Protein AF-L7E3P1-F1 (afdb_monomer)

Secondary structure (DSSP, 8-state):
-HHHHHHHHTS-HHHHHHHHHH-BTTBGGGGS-GGGG----SS-HHHHHHHHHHTTS-GGGGT-S-SS--HHHHHHHHHHHH-----HHHHHHHHHHTTEETTEEEE--GGGS-HHHHHHHHHHHHHHHHHHHH-TTT-----

pLDDT: mean 83.21, std 11.82, range [44.75, 94.56]

Sequence (143 aa):
MLGYLADFIGCSLKTVAHWCVHGDPNNLESLEDGRKNGNHKKATEEYINLLLKIVDEDPKEFGYEFGRWTAARLAEHLEKETGIKLSGSQVRRILRRKKYVYIWAKYSLEDKQDKKLRKAFKEKLDEYLRLAKEKPESIQVWF

Structure (mmCIF, N/CA/C/O backbone):
data_AF-L7E3P1-F1
#
_entry.id   AF-L7E3P1-F1
#
loop_
_atom_site.group_PDB
_atom_site.id
_atom_site.type_symbol
_atom_site.label_atom_id
_atom_site.label_alt_id
_atom_site.label_comp_id
_atom_site.label_asym_id
_atom_site.label_entity_id
_atom_site.label_seq_id
_atom_site.pdbx_PDB_ins_code
_atom_site.Cartn_x
_atom_site.Cartn_y
_atom_site.Cartn_z
_atom_site.occupancy
_atom_site.B_iso_or_equiv
_atom_site.auth_seq_id
_atom_site.auth_comp_id
_atom_site.auth_asym_id
_atom_site.auth_atom_id
_atom_site.pdbx_PDB_model_num
ATOM 1 N N . MET A 1 1 ? 4.536 -31.701 34.866 1.00 69.00 1 MET A N 1
ATOM 2 C CA . MET A 1 1 ? 3.107 -31.651 34.480 1.00 69.00 1 MET A CA 1
ATOM 3 C C . MET A 1 1 ? 2.870 -30.721 33.286 1.00 69.00 1 MET A C 1
ATOM 5 O O . MET A 1 1 ? 2.376 -31.201 32.280 1.00 69.00 1 MET A O 1
ATOM 9 N N . LEU A 1 2 ? 3.296 -29.449 33.326 1.00 78.12 2 LEU A N 1
ATOM 10 C CA . LEU A 1 2 ? 3.100 -28.503 32.206 1.00 78.12 2 LEU A CA 1
ATOM 11 C C . LEU A 1 2 ? 3.850 -28.862 30.908 1.00 78.12 2 LEU A C 1
ATOM 13 O O . LEU A 1 2 ? 3.323 -28.621 29.831 1.00 78.12 2 LEU A O 1
ATOM 17 N N . GLY A 1 3 ? 5.041 -29.469 30.996 1.00 80.88 3 GLY A N 1
ATOM 18 C CA . GLY A 1 3 ? 5.797 -29.924 29.816 1.00 80.88 3 GLY A CA 1
ATOM 19 C C . GLY A 1 3 ? 5.050 -30.971 28.992 1.00 80.88 3 GLY A C 1
ATOM 20 O O . GLY A 1 3 ? 4.850 -30.784 27.804 1.00 80.88 3 GLY A O 1
ATOM 21 N N . TYR A 1 4 ? 4.518 -31.998 29.658 1.00 90.19 4 TYR A N 1
ATOM 22 C CA . TYR A 1 4 ? 3.697 -33.025 29.014 1.00 90.19 4 TYR A CA 1
ATOM 23 C C . TYR A 1 4 ? 2.453 -32.441 28.325 1.00 90.19 4 TYR A C 1
ATOM 25 O O . TYR A 1 4 ? 2.108 -32.853 27.225 1.00 90.19 4 TYR A O 1
ATOM 33 N N . LEU A 1 5 ? 1.793 -31.456 28.949 1.00 84.50 5 LEU A N 1
ATOM 34 C CA . LEU A 1 5 ? 0.641 -30.767 28.356 1.00 84.50 5 LEU A CA 1
ATOM 35 C C . LEU A 1 5 ? 1.029 -29.948 27.119 1.00 84.50 5 LEU A C 1
ATOM 37 O O . LEU A 1 5 ? 0.297 -29.953 26.135 1.00 84.50 5 LEU A O 1
ATOM 41 N N . ALA A 1 6 ? 2.173 -29.264 27.160 1.00 88.19 6 ALA A N 1
ATOM 42 C CA . ALA A 1 6 ? 2.690 -28.513 26.021 1.00 88.19 6 ALA A CA 1
ATOM 43 C C . ALA A 1 6 ? 2.993 -29.437 24.832 1.00 88.19 6 ALA A C 1
ATOM 45 O O . ALA A 1 6 ? 2.565 -29.150 23.714 1.00 88.19 6 ALA A O 1
ATOM 46 N N . ASP A 1 7 ? 3.633 -30.578 25.095 1.00 89.25 7 ASP A N 1
ATOM 47 C CA . ASP A 1 7 ? 3.934 -31.591 24.079 1.00 89.25 7 ASP A CA 1
ATOM 48 C C . ASP A 1 7 ? 2.654 -32.236 23.522 1.00 89.25 7 ASP A C 1
ATOM 50 O O . ASP A 1 7 ? 2.529 -32.417 22.313 1.00 89.25 7 ASP A O 1
ATOM 54 N N . PHE A 1 8 ? 1.669 -32.520 24.382 1.00 91.94 8 PHE A N 1
ATOM 55 C CA . PHE A 1 8 ? 0.381 -33.097 23.987 1.00 91.94 8 PHE A CA 1
ATOM 56 C C . PHE A 1 8 ? -0.454 -32.152 23.107 1.00 91.94 8 PHE A C 1
ATOM 58 O O . PHE A 1 8 ? -1.082 -32.594 22.148 1.00 91.94 8 PHE A O 1
ATOM 65 N N . ILE A 1 9 ? -0.459 -30.851 23.418 1.00 87.19 9 ILE A N 1
ATOM 66 C CA . ILE A 1 9 ? -1.226 -29.825 22.685 1.00 87.19 9 ILE A CA 1
ATOM 67 C C . ILE A 1 9 ? -0.429 -29.282 21.478 1.00 87.19 9 ILE A C 1
ATOM 69 O O . ILE A 1 9 ? -0.988 -28.621 20.603 1.00 87.19 9 ILE A O 1
ATOM 73 N N . GLY A 1 10 ? 0.875 -29.566 21.394 1.00 89.25 10 GLY A N 1
ATOM 74 C CA . GLY A 1 10 ? 1.746 -29.101 20.311 1.00 89.25 10 GLY A CA 1
ATOM 75 C C . GLY A 1 10 ? 2.058 -27.603 20.378 1.00 89.25 10 GLY A C 1
ATOM 76 O O . GLY A 1 10 ? 2.247 -26.957 19.345 1.00 89.25 10 GLY A O 1
ATOM 77 N N . CYS A 1 11 ? 2.086 -27.022 21.577 1.00 87.50 11 CYS A N 1
ATOM 78 C CA . CYS A 1 11 ? 2.365 -25.603 21.784 1.00 87.50 11 CYS A CA 1
ATOM 79 C C . CYS A 1 11 ? 3.580 -25.390 22.694 1.00 87.50 11 CYS A C 1
ATOM 81 O O . CYS A 1 11 ? 4.139 -26.318 23.270 1.00 87.50 11 CYS A O 1
ATOM 83 N N . SER A 1 12 ? 4.044 -24.144 22.802 1.00 89.38 12 SER A N 1
ATOM 84 C CA . SER A 1 12 ? 5.211 -23.853 23.636 1.00 89.38 12 SER A CA 1
ATOM 85 C C . SER A 1 12 ? 4.867 -23.943 25.126 1.00 89.38 12 SER A C 1
ATOM 87 O O . SER A 1 12 ? 3.786 -23.526 25.546 1.00 89.38 12 SER A O 1
ATOM 89 N N . LEU A 1 13 ? 5.830 -24.367 25.955 1.00 89.38 13 LEU A N 1
ATOM 90 C CA . LEU A 1 13 ? 5.679 -24.365 27.417 1.00 89.38 13 LEU A CA 1
ATOM 91 C C . LEU A 1 13 ? 5.268 -22.984 27.960 1.00 89.38 13 LEU A C 1
ATOM 93 O O . LEU A 1 13 ? 4.486 -22.892 28.902 1.00 89.38 13 LEU A O 1
ATOM 97 N N . LYS A 1 14 ? 5.754 -21.902 27.332 1.00 88.00 14 LYS A N 1
ATOM 98 C CA . LYS A 1 14 ? 5.363 -20.524 27.664 1.00 88.00 14 LYS A CA 1
ATOM 99 C C . LYS A 1 14 ? 3.872 -20.268 27.449 1.00 88.00 14 LYS A C 1
ATOM 101 O O . LYS A 1 14 ? 3.270 -19.569 28.255 1.00 88.00 14 LYS A O 1
ATOM 106 N N . THR A 1 15 ? 3.294 -20.813 26.384 1.00 86.75 15 THR A N 1
ATOM 107 C CA . THR A 1 15 ? 1.869 -20.662 26.064 1.00 86.75 15 THR A CA 1
ATOM 108 C C . THR A 1 15 ? 1.009 -21.341 27.126 1.00 86.75 15 THR A C 1
ATOM 110 O O . THR A 1 15 ? 0.117 -20.707 27.680 1.00 86.75 15 THR A O 1
ATOM 113 N N . VAL A 1 16 ? 1.340 -22.584 27.490 1.00 88.75 16 VAL A N 1
ATOM 114 C CA . VAL A 1 16 ? 0.623 -23.318 28.547 1.00 88.75 16 VAL A CA 1
ATOM 115 C C . VAL A 1 16 ? 0.771 -22.623 29.901 1.00 88.75 16 VAL A C 1
ATOM 117 O O . VAL A 1 16 ? -0.217 -22.436 30.603 1.00 88.75 16 VAL A O 1
ATOM 120 N N . ALA A 1 17 ? 1.981 -22.180 30.258 1.00 89.69 17 ALA A N 1
ATOM 121 C CA . ALA A 1 17 ? 2.209 -21.452 31.505 1.00 89.69 17 ALA A CA 1
ATOM 122 C C . ALA A 1 17 ? 1.392 -20.151 31.573 1.00 89.69 17 ALA A C 1
ATOM 124 O O . ALA A 1 17 ? 0.811 -19.850 32.610 1.00 89.69 17 ALA A O 1
ATOM 125 N N . HIS A 1 18 ? 1.299 -19.410 30.465 1.00 86.06 18 HIS A N 1
ATOM 126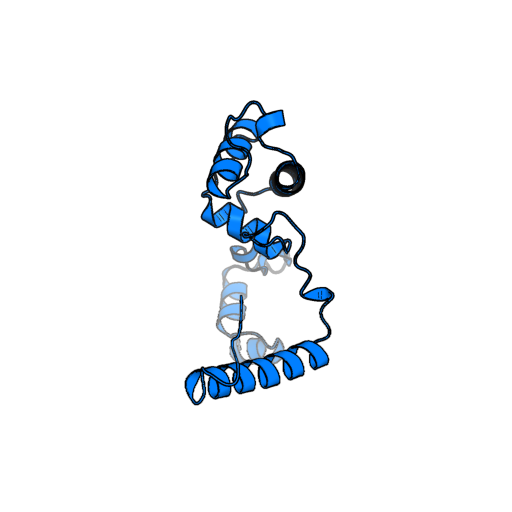 C CA . HIS A 1 18 ? 0.462 -18.215 30.381 1.00 86.06 18 HIS A CA 1
ATOM 127 C C . HIS A 1 18 ? -1.019 -18.544 30.613 1.00 86.06 18 HIS A C 1
ATOM 129 O O . HIS A 1 18 ? -1.676 -17.856 31.389 1.00 86.06 18 HIS A O 1
ATOM 135 N N . TRP A 1 19 ? -1.548 -19.591 29.976 1.00 90.06 19 TRP A N 1
ATOM 136 C CA . TRP A 1 19 ? -2.930 -20.036 30.185 1.00 90.06 19 TRP A CA 1
ATOM 137 C C . TRP A 1 19 ? -3.204 -20.465 31.623 1.00 90.06 19 TRP A C 1
ATOM 139 O O . TRP A 1 19 ? -4.243 -20.116 32.165 1.00 90.06 19 TRP A O 1
ATOM 149 N N . CYS A 1 20 ? -2.268 -21.154 32.277 1.00 87.25 20 CYS A N 1
ATOM 150 C CA . CYS A 1 20 ? -2.438 -21.540 33.679 1.00 87.25 20 CYS A CA 1
ATOM 151 C C . CYS A 1 20 ? -2.483 -20.344 34.640 1.00 87.25 20 CYS A C 1
ATOM 153 O O . CYS A 1 20 ? -3.075 -20.456 35.707 1.00 87.25 20 CYS A O 1
ATOM 155 N N . VAL A 1 21 ? -1.831 -19.230 34.295 1.00 87.56 21 VAL A N 1
ATOM 156 C CA . VAL A 1 21 ? -1.761 -18.038 35.156 1.00 87.56 21 VAL A CA 1
ATOM 157 C C . VAL A 1 21 ? -2.887 -17.046 34.856 1.00 87.56 21 VAL A C 1
ATOM 159 O O 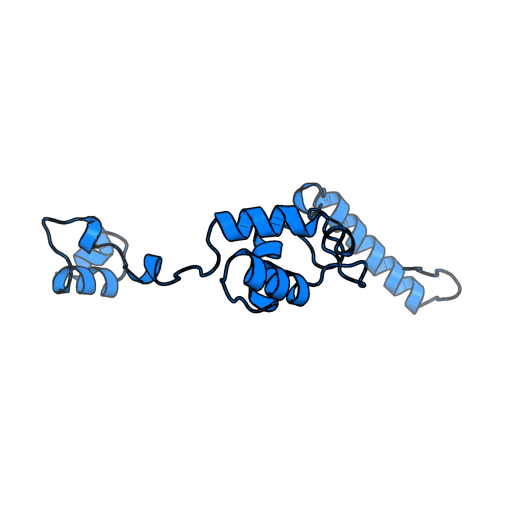. VAL A 1 21 ? -3.390 -16.403 35.773 1.00 87.56 21 VAL A O 1
ATOM 162 N N . HIS A 1 22 ? -3.266 -16.895 33.587 1.00 84.56 22 HIS A N 1
ATOM 163 C CA . HIS A 1 22 ? -4.167 -15.829 33.129 1.00 84.56 22 HIS A CA 1
ATOM 164 C C . HIS A 1 22 ? -5.465 -16.331 32.493 1.00 84.56 22 HIS A C 1
ATOM 166 O O . HIS A 1 22 ? -6.374 -15.533 32.279 1.00 84.56 22 HIS A O 1
ATOM 172 N N . GLY A 1 23 ? -5.542 -17.617 32.157 1.00 84.75 23 GLY A N 1
ATOM 173 C CA . GLY A 1 23 ? -6.722 -18.221 31.558 1.00 84.75 23 GLY A CA 1
ATOM 174 C C . GLY A 1 23 ? -7.812 -18.474 32.593 1.00 84.75 23 GLY A C 1
ATOM 175 O O . GLY A 1 23 ? -7.550 -18.929 33.704 1.00 84.75 23 GLY A O 1
ATOM 176 N N . ASP A 1 24 ? -9.044 -18.210 32.192 1.00 86.94 24 ASP A N 1
ATOM 177 C CA . ASP A 1 24 ? -10.259 -18.620 32.877 1.00 86.94 24 ASP A CA 1
ATOM 178 C C . ASP A 1 24 ? -10.753 -19.940 32.251 1.00 86.94 24 ASP A C 1
ATOM 180 O O . ASP A 1 24 ? -11.112 -19.964 31.070 1.00 86.94 24 ASP A O 1
ATOM 184 N N . PRO A 1 25 ? -10.796 -21.049 33.015 1.00 84.88 25 PRO A N 1
ATOM 185 C CA . PRO A 1 25 ? -11.263 -22.345 32.523 1.00 84.88 25 PRO A CA 1
ATOM 186 C C . PRO A 1 25 ? -12.697 -22.342 31.977 1.00 84.88 25 PRO A C 1
ATOM 188 O O . PRO A 1 25 ? -13.034 -23.203 31.167 1.00 84.88 25 PRO A O 1
ATOM 191 N N . ASN A 1 26 ? -13.535 -21.396 32.413 1.00 88.38 26 ASN A N 1
ATOM 192 C CA . ASN A 1 26 ? -14.921 -21.269 31.961 1.00 88.38 26 ASN A CA 1
ATOM 193 C C . ASN A 1 26 ? -15.077 -20.296 30.785 1.00 88.38 26 ASN A C 1
ATOM 195 O O . ASN A 1 26 ? -16.175 -20.167 30.244 1.00 88.38 26 ASN A O 1
ATOM 199 N N . ASN A 1 27 ? -13.997 -19.629 30.370 1.00 85.75 27 ASN A N 1
ATOM 200 C CA . ASN A 1 27 ? -14.001 -18.695 29.256 1.00 85.75 27 ASN A CA 1
ATOM 201 C C . ASN A 1 27 ? -12.866 -19.022 28.280 1.00 85.75 27 ASN A C 1
ATOM 203 O O . ASN A 1 27 ? -11.727 -18.593 28.452 1.00 85.75 27 ASN A O 1
ATOM 207 N N . LEU A 1 28 ? -13.198 -19.737 27.205 1.00 84.56 28 LEU A N 1
ATOM 208 C CA . LEU A 1 28 ? -12.230 -20.146 26.187 1.00 84.56 28 LEU A CA 1
ATOM 209 C C . LEU A 1 28 ? -11.513 -18.951 25.528 1.00 84.56 28 LEU A C 1
ATOM 211 O O . LEU A 1 28 ? -10.342 -19.061 25.172 1.00 84.56 28 LEU A O 1
ATOM 215 N N . GLU A 1 29 ? -12.184 -17.800 25.412 1.00 81.50 29 GLU A N 1
ATOM 216 C CA . GLU A 1 29 ? -11.618 -16.580 24.817 1.00 81.50 29 GLU A CA 1
ATOM 217 C C . GLU A 1 29 ? -10.472 -16.002 25.659 1.00 81.50 29 GLU A C 1
ATOM 219 O O . GLU A 1 29 ? -9.568 -15.363 25.124 1.00 81.50 29 GLU A O 1
ATOM 224 N N . SER A 1 30 ? -10.440 -16.284 26.966 1.00 82.19 30 SER A N 1
ATOM 225 C CA . SER A 1 30 ? -9.335 -15.882 27.851 1.00 82.19 30 SER A CA 1
ATOM 226 C C . SER A 1 30 ? -7.997 -16.546 27.493 1.00 82.19 30 SER A C 1
ATOM 228 O O . SER A 1 30 ? -6.931 -16.063 27.882 1.00 82.19 30 SER A O 1
ATOM 230 N N . LEU A 1 31 ? -8.043 -17.656 26.747 1.00 84.94 31 LEU A N 1
ATOM 231 C CA . LEU A 1 31 ? -6.866 -18.369 26.260 1.00 84.94 31 LEU A CA 1
ATOM 232 C C . LEU A 1 31 ? -6.331 -17.759 24.956 1.00 84.94 31 LEU A C 1
ATOM 234 O O . LEU A 1 31 ? -5.225 -18.098 24.522 1.00 84.94 31 LEU A O 1
ATOM 238 N N . GLU A 1 32 ? -7.070 -16.858 24.308 1.00 78.25 32 GLU A N 1
ATOM 239 C CA . GLU A 1 32 ? -6.571 -16.185 23.117 1.00 78.25 32 GLU A CA 1
ATOM 240 C C . GLU A 1 32 ? -5.479 -15.162 23.455 1.00 78.25 32 GLU A C 1
ATOM 242 O O . GLU A 1 32 ? -5.544 -14.411 24.427 1.00 78.25 32 GLU A O 1
ATOM 247 N N . ASP A 1 33 ? -4.446 -15.098 22.609 1.00 70.12 33 ASP A N 1
ATOM 248 C CA . ASP A 1 33 ? -3.423 -14.062 22.724 1.00 70.12 33 ASP A CA 1
ATOM 249 C C . ASP A 1 33 ? -4.014 -12.698 22.334 1.00 70.12 33 ASP A C 1
ATOM 251 O O . ASP A 1 33 ? -4.103 -12.356 21.150 1.00 70.12 33 ASP A O 1
ATOM 255 N N . GLY A 1 34 ? -4.363 -11.890 23.338 1.00 59.62 34 GLY A N 1
ATOM 256 C CA . GLY A 1 34 ? -4.878 -10.529 23.168 1.00 59.62 34 GLY A CA 1
ATOM 257 C C . GLY A 1 34 ? -3.942 -9.586 22.397 1.00 59.62 34 GLY A C 1
ATOM 258 O O . GLY A 1 34 ? -4.391 -8.554 21.894 1.00 59.62 34 GLY A O 1
ATOM 259 N N . ARG A 1 35 ? -2.659 -9.936 22.198 1.00 57.41 35 ARG A N 1
ATOM 260 C CA . ARG A 1 35 ? -1.758 -9.182 21.305 1.00 57.41 35 ARG A CA 1
ATOM 261 C C . ARG A 1 35 ? -2.141 -9.314 19.832 1.00 57.41 35 ARG A C 1
ATOM 263 O O . ARG A 1 35 ? -1.783 -8.426 19.055 1.00 57.41 35 ARG A O 1
ATOM 270 N N . LYS A 1 36 ? -2.907 -10.341 19.434 1.00 52.75 36 LYS A N 1
ATOM 271 C CA . LYS A 1 36 ? -3.527 -10.403 18.093 1.00 52.75 36 LYS A CA 1
ATOM 272 C C . LYS A 1 36 ? -4.449 -9.206 17.841 1.00 52.75 36 LYS A C 1
ATOM 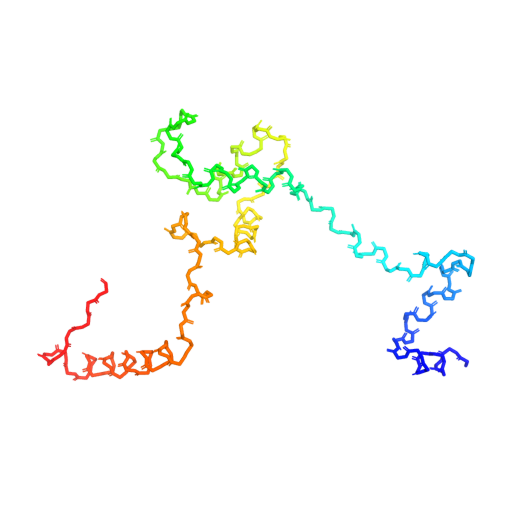274 O O . LYS A 1 36 ? -4.484 -8.700 16.720 1.00 52.75 36 LYS A O 1
ATOM 279 N N . ASN A 1 37 ? -5.092 -8.691 18.890 1.00 49.47 37 ASN A N 1
ATOM 280 C CA . ASN A 1 37 ? -5.954 -7.505 18.834 1.00 49.47 37 ASN A CA 1
ATOM 281 C C . ASN A 1 37 ? -5.154 -6.186 18.907 1.00 49.47 37 ASN A C 1
ATOM 283 O O . ASN A 1 37 ? -5.694 -5.103 18.683 1.00 49.47 37 ASN A O 1
ATOM 287 N N . GLY A 1 38 ? -3.846 -6.271 19.181 1.00 44.75 38 GLY A N 1
ATOM 288 C CA . GLY A 1 38 ? -2.958 -5.159 19.534 1.00 44.75 38 GLY A CA 1
ATOM 289 C C . GLY A 1 38 ? -2.412 -4.325 18.378 1.00 44.75 38 GLY A C 1
ATOM 290 O O . GLY A 1 38 ? -1.602 -3.431 18.603 1.00 44.75 38 GLY A O 1
ATOM 291 N N . ASN A 1 39 ? -2.849 -4.556 17.144 1.00 46.59 39 ASN A N 1
ATOM 292 C CA . ASN A 1 39 ? -2.706 -3.533 16.117 1.00 46.59 39 ASN A CA 1
ATOM 293 C C . ASN A 1 39 ? -4.097 -2.965 15.881 1.00 46.59 39 ASN A C 1
ATOM 295 O O . ASN A 1 39 ? -4.793 -3.406 14.968 1.00 46.59 39 ASN A O 1
ATOM 299 N N . HIS A 1 40 ? -4.506 -1.996 16.707 1.00 53.09 40 HIS A N 1
ATOM 300 C CA . HIS A 1 40 ? -5.572 -1.073 16.333 1.00 53.09 40 HIS A CA 1
ATOM 301 C C . HIS A 1 40 ? -5.145 -0.453 15.002 1.00 53.09 40 HIS A C 1
ATOM 303 O O . HIS A 1 40 ? -4.336 0.479 14.945 1.00 53.09 40 HIS A O 1
ATOM 309 N N . LYS A 1 41 ? -5.572 -1.068 13.895 1.00 60.62 41 LYS A N 1
ATOM 310 C CA . LYS A 1 41 ? -5.276 -0.577 12.561 1.00 60.62 41 LYS A CA 1
ATOM 311 C C . LYS A 1 41 ? -5.989 0.761 12.500 1.00 60.62 41 LYS A C 1
ATOM 313 O O . LYS A 1 41 ? -7.199 0.802 12.352 1.00 60.62 41 LYS A O 1
ATOM 318 N N . LYS A 1 42 ? -5.226 1.849 12.629 1.00 66.81 42 LYS A N 1
ATOM 319 C CA . LYS A 1 42 ? -5.752 3.208 12.453 1.00 66.81 42 LYS A CA 1
ATOM 320 C C . LYS A 1 42 ? -6.534 3.334 11.140 1.00 66.81 42 LYS A C 1
ATOM 322 O O . LYS A 1 42 ? -7.493 4.076 11.083 1.00 66.81 42 LYS A O 1
ATOM 327 N N . ALA A 1 43 ? -6.141 2.581 10.110 1.00 78.88 43 ALA A N 1
ATOM 328 C CA . ALA A 1 43 ? -6.936 2.405 8.903 1.00 78.88 43 ALA A CA 1
ATOM 329 C C . ALA A 1 43 ? -8.078 1.407 9.148 1.00 78.88 43 ALA A C 1
ATOM 331 O O . ALA A 1 43 ? -7.832 0.195 9.175 1.00 78.88 43 ALA A O 1
ATOM 332 N N . THR A 1 44 ? -9.295 1.927 9.305 1.00 85.62 44 THR A N 1
ATOM 333 C CA . THR A 1 44 ? -10.533 1.138 9.288 1.00 85.62 44 THR A CA 1
ATOM 334 C C . THR A 1 44 ? -10.823 0.613 7.876 1.00 85.62 44 THR A C 1
ATOM 336 O O . THR A 1 44 ? -10.157 1.010 6.913 1.00 85.62 44 THR A O 1
ATOM 339 N N . GLU A 1 45 ? -11.791 -0.293 7.716 1.00 85.62 45 GLU A N 1
ATOM 340 C CA . GLU A 1 45 ? -12.139 -0.787 6.374 1.00 85.62 45 GLU A CA 1
ATOM 341 C C . GLU A 1 45 ? -12.750 0.336 5.519 1.00 85.62 45 GLU A C 1
ATOM 343 O O . GLU A 1 45 ? -12.465 0.419 4.326 1.00 85.62 45 GLU A O 1
ATOM 348 N N . GLU A 1 46 ? -13.484 1.273 6.129 1.00 86.44 46 GLU A N 1
ATOM 349 C CA . GLU A 1 46 ? -14.013 2.470 5.463 1.00 86.44 46 GLU A CA 1
ATOM 350 C C . GLU A 1 46 ? -12.883 3.349 4.921 1.00 86.44 46 GLU A C 1
ATOM 352 O O . GLU A 1 46 ? -12.920 3.747 3.757 1.00 86.44 46 GLU A O 1
ATOM 357 N N . TYR A 1 47 ? -11.834 3.583 5.722 1.00 91.50 47 TYR A N 1
ATOM 358 C CA . TYR A 1 47 ? -10.641 4.311 5.277 1.00 91.50 47 TYR A CA 1
ATOM 359 C C . TYR A 1 47 ? -10.000 3.631 4.066 1.00 91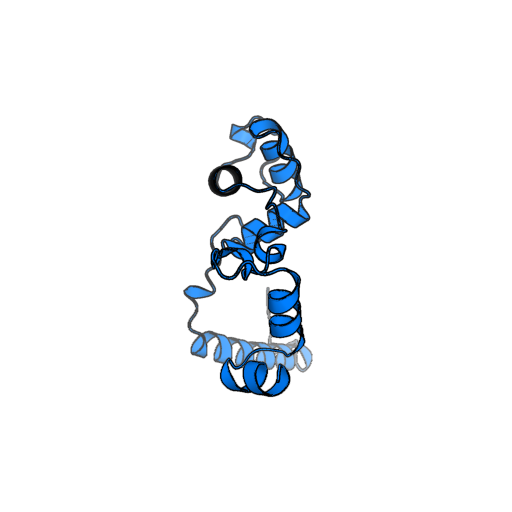.50 47 TYR A C 1
ATOM 361 O O . TYR A 1 47 ? -9.599 4.286 3.104 1.00 91.50 47 TYR A O 1
ATOM 369 N N . ILE A 1 48 ? -9.876 2.303 4.117 1.00 90.62 48 ILE A N 1
ATOM 370 C CA . ILE A 1 48 ? -9.267 1.518 3.045 1.00 90.62 48 ILE A CA 1
ATOM 371 C C . ILE A 1 48 ? -10.112 1.607 1.771 1.00 90.62 48 ILE A C 1
ATOM 373 O O . ILE A 1 48 ? -9.550 1.821 0.700 1.00 90.62 48 ILE A O 1
ATOM 377 N N . ASN A 1 49 ? -11.432 1.479 1.872 1.00 91.19 49 ASN A N 1
ATOM 378 C CA . ASN A 1 49 ? -12.331 1.578 0.724 1.00 91.19 49 ASN A CA 1
ATOM 379 C C . ASN A 1 49 ? -12.294 2.976 0.099 1.00 91.19 49 ASN A C 1
ATOM 381 O O . ASN A 1 49 ? -12.193 3.095 -1.121 1.00 91.19 49 ASN A O 1
ATOM 385 N N . LEU A 1 50 ? -12.289 4.025 0.925 1.00 92.06 50 LEU A N 1
ATOM 386 C CA . LEU A 1 50 ? -12.168 5.401 0.452 1.00 92.06 50 LEU A CA 1
ATOM 387 C C . LEU A 1 50 ? -10.818 5.647 -0.236 1.00 92.06 50 LEU A C 1
ATOM 389 O O . LEU A 1 50 ? -10.779 6.187 -1.337 1.00 92.06 50 LEU A O 1
ATOM 393 N N . LEU A 1 51 ? -9.717 5.178 0.361 1.00 92.62 51 LEU A N 1
ATOM 394 C CA . LEU A 1 51 ? -8.384 5.234 -0.245 1.00 92.62 51 LEU A CA 1
ATOM 395 C C . LEU A 1 51 ? -8.360 4.577 -1.632 1.00 92.62 51 LEU A C 1
ATOM 397 O O . LEU A 1 51 ? -7.771 5.133 -2.555 1.00 92.62 51 LEU A O 1
ATOM 401 N N . LEU A 1 52 ? -8.965 3.395 -1.770 1.00 90.31 52 LEU A N 1
ATOM 402 C CA . LEU A 1 52 ? -8.998 2.658 -3.035 1.00 90.31 52 LEU A CA 1
ATOM 403 C C . LEU A 1 52 ? -9.900 3.309 -4.086 1.00 90.31 52 LEU A C 1
ATOM 405 O O . LEU A 1 52 ? -9.645 3.134 -5.268 1.00 90.31 52 LEU A O 1
ATOM 409 N N . LYS A 1 53 ? -10.916 4.068 -3.675 1.00 90.31 53 LYS A N 1
ATOM 410 C CA . LYS A 1 53 ? -11.728 4.862 -4.598 1.00 90.31 53 LYS A CA 1
ATOM 411 C C . LYS A 1 53 ? -10.939 6.069 -5.120 1.00 90.31 53 LYS A C 1
ATOM 413 O O . LYS A 1 53 ? -10.795 6.243 -6.321 1.00 90.31 53 LYS A O 1
ATOM 418 N N . ILE A 1 54 ? -10.366 6.855 -4.209 1.00 91.00 54 ILE A N 1
ATOM 419 C CA . ILE A 1 54 ? -9.711 8.133 -4.536 1.00 91.00 54 ILE A CA 1
ATOM 420 C C . ILE A 1 54 ? -8.421 7.930 -5.332 1.00 91.00 54 ILE A C 1
ATOM 422 O O . ILE A 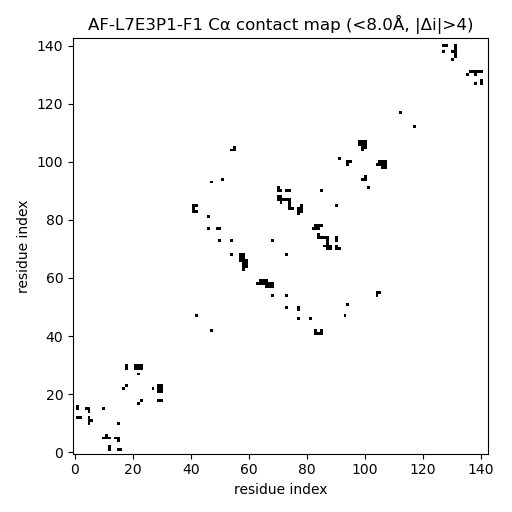1 54 ? -8.065 8.764 -6.159 1.00 91.00 54 ILE A O 1
ATOM 426 N N . VAL A 1 55 ? -7.697 6.830 -5.097 1.00 89.56 55 VAL A N 1
ATOM 427 C CA . VAL A 1 55 ? -6.426 6.575 -5.793 1.00 89.56 55 VAL A CA 1
ATOM 428 C C . VAL A 1 55 ? -6.587 6.471 -7.315 1.00 89.56 55 VAL A C 1
ATOM 430 O O . VAL A 1 55 ? -5.617 6.744 -8.023 1.00 89.56 55 VAL A O 1
ATOM 433 N N . ASP A 1 56 ? -7.782 6.116 -7.797 1.00 85.94 56 ASP A N 1
ATOM 434 C CA . ASP A 1 56 ? -8.104 5.966 -9.220 1.00 85.94 56 ASP A CA 1
ATOM 435 C C . ASP A 1 56 ? -8.718 7.246 -9.842 1.00 85.94 56 ASP A C 1
ATOM 437 O O . ASP A 1 56 ? -8.856 7.322 -11.063 1.00 85.94 56 ASP A O 1
ATOM 441 N N . GLU A 1 57 ? -9.030 8.267 -9.034 1.00 88.56 57 GLU A N 1
ATOM 442 C CA . GLU A 1 57 ? -9.610 9.552 -9.464 1.00 88.56 57 GLU A CA 1
ATOM 443 C C . GLU A 1 57 ? -8.524 10.634 -9.671 1.00 88.56 57 GLU A C 1
ATOM 445 O O . GLU A 1 57 ? -7.428 10.565 -9.093 1.00 88.56 57 GLU A O 1
ATOM 450 N N . ASP A 1 58 ? -8.791 11.650 -10.505 1.00 88.38 58 ASP A N 1
ATOM 451 C CA . ASP A 1 58 ? -7.821 12.728 -10.764 1.00 88.38 58 ASP A CA 1
ATOM 452 C C . ASP A 1 58 ? -7.849 13.737 -9.601 1.00 88.38 58 ASP A C 1
ATOM 454 O O . ASP A 1 58 ? -8.909 14.281 -9.291 1.00 88.38 58 ASP A O 1
ATOM 458 N N . PRO A 1 59 ? -6.710 14.064 -8.958 1.00 90.88 59 PRO A N 1
ATOM 459 C CA . PRO A 1 59 ? -6.706 15.047 -7.878 1.00 90.88 59 PRO A CA 1
ATOM 460 C C . PRO A 1 59 ? -7.272 16.424 -8.255 1.00 90.88 59 PRO A C 1
ATOM 462 O O . PRO A 1 59 ? -7.696 17.170 -7.370 1.00 90.88 59 PRO A O 1
ATOM 465 N N . LYS A 1 60 ? -7.307 16.774 -9.545 1.00 90.44 60 LYS A N 1
ATOM 466 C CA . LYS A 1 60 ? -7.954 18.001 -10.025 1.00 90.44 60 LYS A CA 1
ATOM 467 C C . LYS A 1 60 ? -9.457 18.028 -9.760 1.00 90.44 60 LYS A C 1
ATOM 469 O O . LYS A 1 60 ? -9.993 19.105 -9.516 1.00 90.44 60 LYS A O 1
ATOM 474 N N . GLU A 1 61 ? -10.123 16.874 -9.754 1.00 89.50 61 GLU A N 1
ATOM 475 C CA . GLU A 1 61 ? -11.552 16.757 -9.419 1.00 89.50 61 GLU A CA 1
ATOM 476 C C . GLU A 1 61 ? -11.822 17.140 -7.955 1.00 89.50 61 GLU A C 1
ATOM 478 O O . GLU A 1 61 ? -12.913 17.585 -7.611 1.00 89.50 61 GLU A O 1
ATOM 483 N N . PHE A 1 62 ? -10.787 17.074 -7.114 1.00 88.25 62 PHE A N 1
ATOM 484 C CA . PHE A 1 62 ? -10.802 17.481 -5.709 1.00 88.25 62 PHE A CA 1
ATOM 485 C C . PHE A 1 62 ? -10.261 18.902 -5.482 1.00 88.25 62 PHE A C 1
ATOM 487 O O . PHE A 1 62 ? -10.008 19.296 -4.343 1.00 88.25 62 PHE A O 1
ATOM 494 N N . GLY A 1 63 ? -10.051 19.678 -6.551 1.00 91.12 63 GLY A N 1
ATOM 495 C CA . GLY A 1 63 ? -9.569 21.059 -6.470 1.00 91.12 63 GLY A CA 1
ATOM 496 C C . GLY A 1 63 ? -8.065 21.199 -6.223 1.00 91.12 63 GLY A C 1
ATOM 497 O O . GLY A 1 63 ? -7.608 22.277 -5.846 1.00 91.12 63 GLY A O 1
ATOM 498 N N . TYR A 1 64 ? -7.275 20.140 -6.426 1.00 92.06 64 TYR A N 1
ATOM 499 C CA . TYR A 1 64 ? -5.821 20.220 -6.309 1.00 92.06 64 TYR A CA 1
ATOM 500 C C . TYR A 1 64 ? -5.150 20.605 -7.633 1.00 92.06 64 TYR A C 1
ATOM 502 O O . TYR A 1 64 ? -5.494 20.113 -8.703 1.00 92.06 64 TYR A O 1
ATOM 510 N N . GLU A 1 65 ? -4.108 21.435 -7.558 1.00 89.69 65 GLU A N 1
ATOM 511 C CA . GLU A 1 65 ? -3.350 21.883 -8.740 1.00 89.69 65 GLU A CA 1
ATOM 512 C C . GLU A 1 65 ? -2.430 20.795 -9.321 1.00 89.69 65 GLU A C 1
ATOM 514 O O . GLU A 1 65 ? -1.961 20.880 -10.458 1.00 89.69 65 GLU A O 1
ATOM 519 N N . PHE A 1 66 ? -2.146 19.747 -8.547 1.00 86.19 66 PHE A N 1
ATOM 520 C CA . PHE A 1 66 ? -1.311 18.642 -8.992 1.00 86.19 66 PHE A CA 1
ATOM 521 C C . PHE A 1 66 ? -2.126 17.588 -9.743 1.00 86.19 66 PHE A C 1
ATOM 523 O O . PHE A 1 66 ? -3.179 17.167 -9.296 1.00 86.19 66 PHE A O 1
ATOM 530 N N . GLY A 1 67 ? -1.581 17.057 -10.839 1.00 84.31 67 GLY A N 1
ATOM 531 C CA . GLY A 1 67 ? -2.263 16.017 -11.624 1.00 84.31 67 GLY A CA 1
ATOM 532 C C . GLY A 1 67 ? -2.023 14.577 -11.159 1.00 84.31 67 GLY A C 1
ATOM 533 O O . GLY A 1 67 ? -2.322 13.652 -11.904 1.00 84.31 67 GLY A O 1
ATOM 534 N N . ARG A 1 68 ? -1.366 14.348 -10.009 1.00 84.12 68 ARG A N 1
ATOM 535 C CA . ARG A 1 68 ? -1.048 12.984 -9.534 1.00 84.12 68 ARG A CA 1
ATOM 536 C C . ARG A 1 68 ? -1.087 12.834 -8.020 1.00 84.12 68 ARG A C 1
ATOM 538 O O . ARG A 1 68 ? -0.465 13.615 -7.287 1.00 84.12 68 ARG A O 1
ATOM 545 N N . TRP A 1 69 ? -1.703 11.744 -7.576 1.00 90.25 69 TRP A N 1
ATOM 546 C CA . TRP A 1 69 ? -1.641 11.286 -6.197 1.00 90.25 69 TRP A CA 1
ATOM 547 C C . TRP A 1 69 ? -0.258 10.743 -5.841 1.00 90.25 69 TRP A C 1
ATOM 549 O O . TRP A 1 69 ? 0.339 9.939 -6.554 1.00 90.25 69 TRP A O 1
ATOM 559 N N . THR A 1 70 ? 0.246 11.159 -4.684 1.00 90.06 70 THR A N 1
ATOM 560 C CA . THR A 1 70 ? 1.348 10.480 -3.997 1.00 90.06 70 THR A CA 1
ATOM 561 C C . THR A 1 70 ? 0.812 9.905 -2.693 1.00 90.06 70 THR A C 1
ATOM 563 O O . THR A 1 70 ? -0.187 10.383 -2.163 1.00 90.06 70 THR A O 1
ATOM 566 N N . ALA A 1 71 ? 1.493 8.911 -2.120 1.00 91.06 71 ALA A N 1
ATOM 567 C CA . ALA A 1 71 ? 1.062 8.325 -0.848 1.00 91.06 71 ALA A CA 1
ATOM 568 C C . ALA A 1 71 ? 1.001 9.352 0.303 1.00 91.06 71 ALA A C 1
ATOM 570 O O . ALA A 1 71 ? 0.206 9.186 1.219 1.00 91.06 71 ALA A O 1
ATOM 571 N N . ALA A 1 72 ? 1.821 10.410 0.258 1.00 92.06 72 ALA A N 1
ATOM 572 C CA . ALA A 1 72 ? 1.753 11.511 1.219 1.00 92.06 72 ALA A CA 1
ATOM 573 C C . ALA A 1 72 ? 0.516 12.394 0.991 1.00 92.06 72 ALA A C 1
ATOM 575 O O . ALA A 1 72 ? -0.192 12.693 1.944 1.00 92.06 72 ALA A O 1
ATOM 576 N N . ARG A 1 73 ? 0.215 12.741 -0.268 1.00 93.50 73 ARG A N 1
ATOM 577 C CA . ARG A 1 73 ? -0.974 13.531 -0.630 1.00 93.50 73 ARG A CA 1
ATOM 578 C C . ARG A 1 73 ? -2.274 12.800 -0.309 1.00 93.50 73 ARG A C 1
ATOM 580 O O . ARG A 1 73 ? -3.185 13.402 0.235 1.00 93.50 73 ARG A O 1
ATOM 587 N N . LEU A 1 74 ? -2.329 11.496 -0.584 1.00 93.44 74 LEU A N 1
ATOM 588 C CA . LEU A 1 74 ? -3.463 10.652 -0.201 1.00 93.44 74 LEU A CA 1
ATOM 589 C C . LEU A 1 74 ? -3.641 10.617 1.316 1.00 93.44 74 LEU A C 1
ATOM 591 O O . LEU A 1 74 ? -4.763 10.678 1.794 1.00 93.44 74 LEU A O 1
ATOM 595 N N . ALA A 1 75 ? -2.545 10.541 2.077 1.00 94.06 75 ALA A N 1
ATOM 596 C CA . ALA A 1 75 ? -2.621 10.572 3.532 1.00 94.06 75 ALA A CA 1
ATOM 597 C C . ALA A 1 75 ? -3.201 11.897 4.048 1.00 94.06 75 ALA A C 1
ATOM 599 O O . ALA A 1 75 ? -4.060 11.870 4.920 1.00 94.06 75 ALA A O 1
ATOM 600 N N . GLU A 1 76 ? -2.767 13.029 3.488 1.00 94.56 76 GLU A N 1
ATOM 601 C CA . GLU A 1 76 ? -3.275 14.355 3.856 1.00 94.56 76 GLU A CA 1
ATOM 602 C C . GLU A 1 76 ? -4.749 14.532 3.472 1.00 94.56 76 GLU A C 1
ATOM 604 O O . GLU A 1 76 ? -5.546 15.013 4.273 1.00 94.56 76 GLU A O 1
ATOM 609 N N . HIS A 1 77 ? -5.127 14.121 2.261 1.00 94.19 77 HIS A N 1
ATOM 610 C CA . HIS A 1 77 ? -6.509 14.203 1.804 1.00 94.19 77 HIS A CA 1
ATOM 611 C C . HIS A 1 77 ? -7.429 13.308 2.649 1.00 94.19 77 HIS A C 1
ATOM 613 O O . HIS A 1 77 ? -8.445 13.767 3.157 1.00 94.19 77 HIS A O 1
ATOM 619 N N . LEU A 1 78 ? -7.028 12.063 2.916 1.00 93.50 78 LEU A N 1
ATOM 620 C CA . LEU A 1 78 ? -7.805 11.158 3.764 1.00 93.50 78 LEU A CA 1
ATOM 621 C C . LEU A 1 78 ? -7.850 11.600 5.230 1.00 93.50 78 LEU A C 1
ATOM 623 O O . LEU A 1 78 ? -8.833 11.313 5.907 1.00 93.50 78 LEU A O 1
ATOM 627 N N . GLU A 1 79 ? -6.828 12.296 5.739 1.00 94.31 79 GLU A N 1
ATOM 628 C CA . GLU A 1 79 ? -6.893 12.924 7.064 1.00 94.31 79 GLU A CA 1
ATOM 629 C C . GLU A 1 79 ? -7.991 13.998 7.102 1.00 94.31 79 GLU A C 1
ATOM 631 O O . GLU A 1 79 ? -8.726 14.056 8.084 1.00 94.31 79 GLU A O 1
ATOM 636 N N . LYS A 1 80 ? -8.162 14.786 6.029 1.00 92.44 80 LYS A N 1
ATOM 637 C CA . LYS A 1 80 ? -9.239 15.789 5.922 1.00 92.44 80 LYS A CA 1
ATOM 638 C C . LYS A 1 80 ? -10.626 15.143 5.871 1.00 92.44 80 LYS A C 1
ATOM 640 O O . LYS A 1 80 ? -11.518 15.600 6.575 1.00 92.44 80 LYS A O 1
ATOM 645 N N . GLU A 1 81 ? -10.784 14.065 5.106 1.00 91.81 81 GLU A N 1
ATOM 646 C CA . GLU A 1 81 ? -12.079 13.386 4.930 1.00 91.81 81 GLU A CA 1
ATOM 647 C C . GLU A 1 81 ? -12.496 12.535 6.140 1.00 91.81 81 GLU A C 1
ATOM 649 O O . GLU A 1 81 ? -13.674 12.435 6.470 1.00 91.81 81 GLU A O 1
ATOM 654 N N . THR A 1 82 ? -11.536 11.885 6.806 1.00 89.44 82 THR A N 1
ATOM 655 C CA . THR A 1 82 ? -11.830 10.867 7.836 1.00 89.44 82 THR A CA 1
ATOM 656 C C . THR A 1 82 ? -11.397 11.262 9.247 1.00 89.44 82 THR A C 1
ATOM 658 O O . THR A 1 82 ? -11.735 10.570 10.205 1.00 89.44 82 THR A O 1
ATOM 661 N N . GLY A 1 83 ? -10.590 12.317 9.401 1.00 89.12 83 GLY A N 1
ATOM 662 C CA . GLY A 1 83 ? -9.935 12.675 10.666 1.00 89.12 83 GLY A CA 1
ATOM 663 C C . GLY A 1 83 ? -8.823 11.706 11.098 1.00 89.12 83 GLY A C 1
ATOM 664 O O . GLY A 1 83 ? -8.171 11.912 12.124 1.00 89.12 83 GLY A O 1
ATOM 665 N N . ILE A 1 84 ? -8.573 10.636 10.335 1.00 88.50 84 ILE A N 1
ATOM 666 C CA . ILE A 1 84 ? -7.589 9.608 10.672 1.00 88.50 84 ILE A CA 1
ATOM 667 C C . ILE A 1 84 ? -6.223 9.997 10.106 1.00 88.50 84 ILE A C 1
ATOM 669 O O . ILE A 1 84 ? -5.960 9.907 8.906 1.00 88.50 84 ILE A O 1
ATOM 673 N N . LYS A 1 85 ? -5.294 10.330 11.004 1.00 91.75 85 LYS A N 1
ATOM 674 C CA . LYS A 1 85 ? -3.910 10.637 10.635 1.00 91.75 85 LYS A CA 1
ATOM 675 C C . LYS A 1 85 ? -3.076 9.372 10.419 1.00 91.75 85 LYS A C 1
ATOM 677 O O . LYS A 1 85 ? -2.738 8.655 11.372 1.00 91.75 85 LYS A O 1
ATOM 682 N N . LEU A 1 86 ? -2.660 9.149 9.172 1.00 90.94 86 LEU A N 1
ATOM 683 C CA . LEU A 1 86 ? -1.649 8.160 8.787 1.00 90.94 86 LEU A CA 1
ATOM 684 C C . LEU A 1 86 ? -0.443 8.840 8.138 1.00 90.94 86 LEU A C 1
ATOM 686 O O . LEU A 1 86 ? -0.559 9.857 7.470 1.00 90.94 86 LEU A O 1
ATOM 690 N N . SER A 1 87 ? 0.735 8.240 8.280 1.00 92.62 87 SER A N 1
ATOM 691 C CA . SER A 1 87 ? 1.892 8.614 7.463 1.00 92.62 87 SER A CA 1
ATOM 692 C C . SER A 1 87 ? 1.746 8.095 6.028 1.00 92.62 87 SER A C 1
ATOM 694 O O . SER A 1 87 ? 1.185 7.019 5.793 1.00 92.62 87 SER A O 1
ATOM 696 N N . GLY A 1 88 ? 2.369 8.774 5.060 1.00 90.88 88 GLY A N 1
ATOM 697 C CA . GLY A 1 88 ? 2.413 8.288 3.674 1.00 90.88 88 GLY A CA 1
ATOM 698 C C . GLY A 1 88 ? 3.045 6.893 3.527 1.00 90.88 88 GLY A C 1
ATOM 699 O O . GLY A 1 88 ? 2.674 6.129 2.638 1.00 90.88 88 GLY A O 1
ATOM 700 N N . SER A 1 89 ? 3.954 6.500 4.429 1.00 91.56 89 SER A N 1
ATOM 701 C CA . SER A 1 89 ? 4.502 5.134 4.463 1.00 91.56 89 SER A CA 1
ATOM 702 C C . SER A 1 89 ? 3.440 4.092 4.842 1.00 91.56 89 SER A C 1
ATOM 704 O O . SER A 1 89 ? 3.360 3.025 4.224 1.00 91.56 89 SER A O 1
ATOM 706 N N . GLN A 1 90 ? 2.569 4.409 5.809 1.00 91.81 90 GLN A N 1
ATOM 707 C CA . GLN A 1 90 ? 1.449 3.541 6.183 1.00 91.81 90 GLN A CA 1
ATOM 708 C C . GLN A 1 90 ? 0.452 3.393 5.031 1.00 91.81 90 GLN A C 1
ATOM 710 O O . GLN A 1 90 ? 0.091 2.260 4.711 1.00 91.81 90 GLN A O 1
ATOM 715 N N . VAL A 1 91 ? 0.088 4.492 4.361 1.00 92.06 91 VAL A N 1
ATOM 716 C CA . VAL A 1 91 ? -0.777 4.470 3.165 1.00 92.06 91 VAL A CA 1
ATOM 717 C C . VAL A 1 91 ? -0.161 3.613 2.058 1.00 92.06 91 VAL A C 1
ATOM 719 O O . VAL A 1 91 ? -0.805 2.705 1.536 1.00 92.06 91 VAL A O 1
ATOM 722 N N . ARG A 1 92 ? 1.134 3.793 1.768 1.00 90.19 92 ARG A N 1
ATOM 723 C CA . ARG A 1 92 ? 1.854 2.969 0.783 1.00 90.19 92 ARG A CA 1
ATOM 724 C C . ARG A 1 92 ? 1.823 1.478 1.133 1.00 90.19 92 ARG A C 1
ATOM 726 O O . ARG A 1 92 ? 1.685 0.641 0.242 1.00 90.19 92 ARG A O 1
ATOM 733 N N . ARG A 1 93 ? 1.951 1.124 2.415 1.00 89.38 93 ARG A N 1
ATOM 734 C CA . ARG A 1 93 ? 1.872 -0.272 2.873 1.00 89.38 93 ARG A CA 1
ATOM 735 C C . ARG A 1 93 ? 0.469 -0.856 2.685 1.00 89.38 93 ARG A C 1
ATOM 737 O O . ARG A 1 93 ? 0.365 -2.032 2.343 1.00 89.38 93 ARG A O 1
ATOM 744 N N . ILE A 1 94 ? -0.583 -0.062 2.894 1.00 90.44 94 ILE A N 1
ATOM 745 C CA . ILE A 1 94 ? -1.975 -0.469 2.639 1.00 90.44 94 ILE A CA 1
ATOM 746 C C . ILE A 1 94 ? -2.174 -0.740 1.145 1.00 90.44 94 ILE A C 1
ATOM 748 O O . ILE A 1 94 ? -2.597 -1.838 0.788 1.00 90.44 94 ILE A O 1
ATOM 752 N N . LEU A 1 95 ? -1.763 0.196 0.284 1.00 89.00 95 LEU A N 1
ATOM 753 C CA . LEU A 1 95 ? -1.837 0.046 -1.173 1.00 89.00 95 LEU A CA 1
ATOM 754 C C . LEU A 1 95 ? -1.108 -1.216 -1.656 1.00 89.00 95 LEU A C 1
ATOM 756 O O . LEU A 1 95 ? -1.698 -2.031 -2.362 1.00 89.00 95 LEU A O 1
ATOM 760 N N . ARG A 1 96 ? 0.126 -1.462 -1.189 1.00 85.88 96 ARG A N 1
ATOM 761 C CA . ARG A 1 96 ? 0.869 -2.690 -1.535 1.00 85.88 96 ARG A CA 1
ATOM 762 C C . ARG A 1 96 ? 0.139 -3.969 -1.127 1.00 85.88 96 ARG A C 1
ATOM 764 O O . ARG A 1 96 ? 0.129 -4.928 -1.888 1.00 85.88 96 ARG A O 1
ATOM 771 N N . ARG A 1 97 ? -0.477 -3.997 0.060 1.00 86.31 97 ARG A N 1
ATOM 772 C CA . ARG A 1 97 ? -1.262 -5.159 0.523 1.00 86.31 97 ARG A CA 1
ATOM 773 C C . ARG A 1 97 ? -2.496 -5.402 -0.341 1.00 86.31 97 ARG A C 1
ATOM 775 O O . ARG A 1 97 ? -2.863 -6.553 -0.541 1.00 86.31 97 ARG A O 1
ATOM 782 N N . LYS A 1 98 ? -3.102 -4.337 -0.869 1.00 86.00 98 LYS A N 1
ATOM 783 C CA . LYS A 1 98 ? -4.211 -4.400 -1.832 1.00 86.00 98 LYS A CA 1
ATOM 784 C C . LYS A 1 98 ? -3.725 -4.533 -3.288 1.00 86.00 98 LYS A C 1
ATOM 786 O O . LYS A 1 98 ? -4.525 -4.400 -4.202 1.00 86.00 98 LYS A O 1
ATOM 791 N N . LYS A 1 99 ? -2.433 -4.833 -3.497 1.00 80.44 99 LYS A N 1
ATOM 792 C CA . LYS A 1 99 ? -1.780 -5.060 -4.800 1.00 80.44 99 LYS A CA 1
ATOM 793 C C . LYS A 1 99 ? -1.724 -3.839 -5.729 1.00 80.44 99 LYS A C 1
ATOM 795 O O . LYS A 1 99 ? -1.548 -3.993 -6.933 1.00 80.44 99 LYS A O 1
ATOM 800 N N . TYR A 1 100 ? -1.787 -2.628 -5.182 1.00 77.19 100 TYR A N 1
ATOM 801 C CA . TYR A 1 100 ? -1.504 -1.393 -5.917 1.00 77.19 100 TYR A CA 1
ATOM 802 C C . TYR A 1 100 ? 0.003 -1.100 -5.913 1.00 77.19 100 TYR A C 1
ATOM 804 O O . TYR A 1 100 ? 0.670 -1.196 -4.873 1.00 77.19 100 TYR A O 1
ATOM 812 N N . VAL A 1 101 ? 0.554 -0.724 -7.071 1.00 62.22 101 VAL A N 1
ATOM 813 C CA . VAL A 1 101 ? 1.983 -0.400 -7.231 1.00 62.22 101 VAL A CA 1
ATOM 814 C C . VAL A 1 101 ? 2.171 1.111 -7.332 1.00 62.22 101 VAL A C 1
ATOM 816 O O . VAL A 1 101 ? 1.399 1.817 -7.949 1.00 62.22 101 VAL A O 1
ATOM 819 N N . TYR A 1 102 ? 3.226 1.638 -6.716 1.00 55.19 102 TYR A N 1
ATOM 820 C CA . TYR A 1 102 ? 3.440 3.083 -6.561 1.00 55.19 102 TYR A CA 1
ATOM 821 C C . TYR A 1 102 ? 3.705 3.848 -7.874 1.00 55.19 102 TYR A C 1
ATOM 823 O O . TYR A 1 102 ? 3.579 5.066 -7.896 1.00 55.19 102 TYR A O 1
ATOM 831 N N . ILE A 1 103 ? 4.096 3.163 -8.954 1.00 51.28 103 ILE A N 1
ATOM 832 C CA . ILE A 1 103 ? 4.497 3.827 -10.210 1.00 51.28 103 ILE A CA 1
ATOM 833 C C . ILE A 1 103 ? 3.275 4.182 -11.071 1.00 51.28 103 ILE A C 1
ATOM 835 O O . ILE A 1 103 ? 3.331 5.118 -11.860 1.00 51.28 103 ILE A O 1
ATOM 839 N N . TRP A 1 104 ? 2.152 3.502 -10.861 1.00 51.81 104 TRP A N 1
ATOM 840 C CA . TRP A 1 104 ? 0.876 3.777 -11.504 1.00 51.81 104 TRP A CA 1
ATOM 841 C C . TRP A 1 104 ? -0.204 3.330 -10.538 1.00 51.81 104 TRP A C 1
ATOM 843 O O . TRP A 1 104 ? -0.152 2.185 -10.105 1.00 51.81 104 TRP A O 1
ATOM 853 N N . ALA A 1 105 ? -1.177 4.179 -10.222 1.00 52.25 105 ALA A N 1
ATOM 854 C CA . ALA A 1 105 ? -2.441 3.751 -9.627 1.00 52.25 105 ALA A CA 1
ATOM 855 C C . ALA A 1 105 ? -3.161 2.798 -10.605 1.00 52.25 105 ALA A C 1
ATOM 857 O O . ALA A 1 105 ? -4.031 3.175 -11.376 1.00 52.25 105 ALA A O 1
ATOM 858 N N . LYS A 1 106 ? -2.638 1.579 -10.699 1.00 58.44 106 LYS A N 1
ATOM 859 C CA . LYS A 1 106 ? -3.057 0.467 -11.536 1.00 58.44 106 LYS A CA 1
ATOM 860 C C . LYS A 1 106 ? -2.744 -0.791 -10.741 1.00 58.44 106 LYS A C 1
ATOM 862 O O . LYS A 1 106 ? -1.707 -0.892 -10.074 1.00 58.44 106 LYS A O 1
ATOM 867 N N . TYR A 1 107 ? -3.657 -1.747 -10.816 1.00 56.00 107 TYR A N 1
ATOM 868 C CA . TYR A 1 107 ? -3.503 -3.054 -10.195 1.00 56.00 107 TYR A CA 1
ATOM 869 C C . TYR A 1 107 ? -2.195 -3.714 -10.657 1.00 56.00 107 TYR A C 1
ATOM 871 O O . TYR A 1 107 ? -1.873 -3.688 -11.850 1.00 56.00 107 TYR A O 1
ATOM 879 N N . SER A 1 108 ? -1.442 -4.319 -9.735 1.00 65.69 108 SER A N 1
ATOM 880 C CA . SER A 1 108 ? -0.292 -5.148 -10.101 1.00 65.69 108 SER A CA 1
ATOM 881 C C . SER A 1 108 ? -0.759 -6.274 -11.023 1.00 65.69 108 SER A C 1
ATOM 883 O O . SER A 1 108 ? -1.675 -7.024 -10.688 1.00 65.69 108 SER A O 1
ATOM 885 N N . LEU A 1 109 ? -0.121 -6.415 -12.186 1.00 74.50 109 LEU A N 1
ATOM 886 C CA . LEU A 1 109 ? -0.377 -7.527 -13.108 1.00 74.50 109 LEU A CA 1
ATOM 887 C C . LEU A 1 109 ? 0.466 -8.767 -12.773 1.00 74.50 109 LEU A C 1
ATOM 889 O O . LEU A 1 109 ? 0.452 -9.728 -13.536 1.00 74.50 109 LEU A O 1
ATOM 893 N N . GLU A 1 110 ? 1.189 -8.769 -11.648 1.00 73.50 110 GLU A N 1
ATOM 894 C CA . GLU A 1 110 ? 2.018 -9.904 -11.214 1.00 73.50 110 GLU A CA 1
ATOM 895 C C . GLU A 1 110 ? 1.216 -11.204 -11.108 1.00 73.50 110 GLU A C 1
ATOM 897 O O . GLU A 1 110 ? 1.705 -12.256 -11.509 1.00 73.50 110 GLU A O 1
ATOM 902 N N . ASP A 1 111 ? -0.035 -11.140 -10.645 1.00 72.75 111 ASP A N 1
ATOM 903 C CA . ASP A 1 111 ? -0.890 -12.329 -10.553 1.00 72.75 111 ASP A CA 1
ATOM 904 C C . ASP A 1 111 ? -1.297 -12.880 -11.930 1.00 72.75 111 ASP A C 1
ATOM 906 O O . ASP A 1 111 ? -1.602 -14.062 -12.057 1.00 72.75 111 ASP A O 1
ATOM 910 N N . LYS A 1 112 ? -1.304 -12.030 -12.966 1.00 77.88 112 LYS A N 1
ATOM 911 C CA . LYS A 1 112 ? -1.614 -12.414 -14.352 1.00 77.88 112 LYS A CA 1
ATOM 912 C C . LYS A 1 112 ? -0.368 -12.844 -15.133 1.00 77.88 112 LYS A C 1
ATOM 914 O O . LYS A 1 112 ? -0.470 -13.191 -16.306 1.00 77.88 112 LYS A O 1
ATOM 919 N N . GLN A 1 113 ? 0.811 -12.794 -14.515 1.00 82.94 113 GLN A N 1
ATOM 920 C CA . GLN A 1 113 ? 2.070 -13.117 -15.167 1.00 82.94 113 GLN A CA 1
ATOM 921 C C . GLN A 1 113 ? 2.336 -14.627 -15.142 1.00 82.94 113 GLN A C 1
ATOM 923 O O . GLN A 1 113 ? 2.411 -15.244 -14.080 1.00 82.94 113 GLN A O 1
ATOM 928 N N . ASP A 1 114 ? 2.577 -15.221 -16.313 1.00 87.38 114 ASP A N 1
ATOM 929 C CA . ASP A 1 114 ? 3.085 -16.591 -16.392 1.00 87.38 114 ASP A CA 1
ATOM 930 C C . ASP A 1 114 ? 4.527 -16.645 -15.858 1.00 87.38 114 ASP A C 1
ATOM 932 O O . ASP A 1 114 ? 5.459 -16.042 -16.409 1.00 87.38 114 ASP A O 1
ATOM 936 N N . LYS A 1 115 ? 4.714 -17.390 -14.764 1.00 88.06 115 LYS A N 1
ATOM 937 C CA . LYS A 1 115 ? 6.001 -17.520 -14.069 1.00 88.06 115 LYS A CA 1
ATOM 938 C C . LYS A 1 115 ? 7.082 -18.163 -14.940 1.00 88.06 115 LYS A C 1
ATOM 940 O O . LYS A 1 115 ? 8.245 -17.773 -14.819 1.00 88.06 115 LYS A O 1
ATOM 945 N N . LYS A 1 116 ? 6.732 -19.123 -15.805 1.00 90.00 116 LYS A N 1
ATOM 946 C CA . LYS A 1 116 ? 7.698 -19.810 -16.677 1.00 90.00 116 LYS A CA 1
ATOM 947 C C . LYS A 1 116 ? 8.203 -18.858 -17.753 1.00 90.00 116 LYS A C 1
ATOM 949 O O . LYS A 1 116 ? 9.414 -18.697 -17.900 1.00 90.00 116 LYS A O 1
ATOM 954 N N . LEU A 1 117 ? 7.287 -18.163 -18.429 1.00 90.44 117 LEU A N 1
ATOM 955 C CA . LEU A 1 117 ? 7.642 -17.179 -19.455 1.00 90.44 117 LEU A CA 1
ATOM 956 C C . LEU A 1 117 ? 8.439 -16.013 -18.863 1.00 90.44 117 LEU A C 1
ATOM 958 O O . LEU A 1 117 ? 9.434 -15.586 -19.445 1.00 90.44 117 LEU A O 1
ATOM 962 N N . ARG A 1 118 ? 8.069 -15.537 -17.667 1.00 88.88 118 ARG A N 1
ATOM 963 C CA . ARG A 1 118 ? 8.817 -14.475 -16.982 1.00 88.88 118 ARG A CA 1
ATOM 964 C C . ARG A 1 118 ? 10.240 -14.895 -16.624 1.00 88.88 118 ARG A C 1
ATOM 966 O O . ARG A 1 118 ? 11.145 -14.069 -16.737 1.00 88.88 118 ARG A O 1
ATOM 973 N N . LYS A 1 119 ? 10.441 -16.141 -16.185 1.00 92.06 119 LYS A N 1
ATOM 974 C CA . LYS A 1 119 ? 11.775 -16.667 -15.875 1.00 92.06 119 LYS A CA 1
ATOM 975 C C . LYS A 1 119 ? 12.641 -16.740 -17.136 1.00 92.06 119 LYS A C 1
ATOM 977 O O . LYS A 1 119 ? 13.715 -16.152 -17.142 1.00 92.06 119 LYS A O 1
ATOM 982 N N . ALA A 1 120 ? 12.124 -17.342 -18.208 1.00 92.69 120 ALA A N 1
ATOM 983 C CA . ALA A 1 120 ? 12.832 -17.434 -19.486 1.00 92.69 120 ALA A CA 1
ATOM 984 C C . ALA A 1 120 ? 13.168 -16.048 -20.071 1.00 92.69 120 ALA A C 1
ATOM 986 O O . ALA A 1 120 ? 14.263 -15.830 -20.582 1.00 92.69 120 ALA A O 1
ATOM 987 N N . PHE A 1 121 ? 12.251 -15.080 -19.951 1.00 92.25 121 PHE A N 1
ATOM 988 C CA . PHE A 1 121 ? 12.503 -13.697 -20.358 1.00 92.25 121 PHE A CA 1
ATOM 989 C C . PHE A 1 121 ? 13.654 -13.060 -19.573 1.00 92.25 121 PHE A C 1
ATOM 991 O O . PHE A 1 121 ? 14.500 -12.403 -20.171 1.00 92.25 121 PHE A O 1
ATOM 998 N N . LYS A 1 122 ? 13.696 -13.245 -18.246 1.00 91.31 122 LYS A N 1
ATOM 999 C CA . LYS A 1 122 ? 14.780 -12.705 -17.411 1.00 91.31 122 LYS A CA 1
ATOM 1000 C C . LYS A 1 122 ? 16.136 -13.298 -17.788 1.00 91.31 122 LYS A C 1
ATOM 1002 O O . LYS A 1 122 ? 17.083 -12.542 -17.936 1.00 91.31 122 LYS A O 1
ATOM 1007 N N . GLU A 1 123 ? 16.201 -14.612 -17.992 1.00 94.38 123 GLU A N 1
ATOM 1008 C CA . GLU A 1 123 ? 17.434 -15.299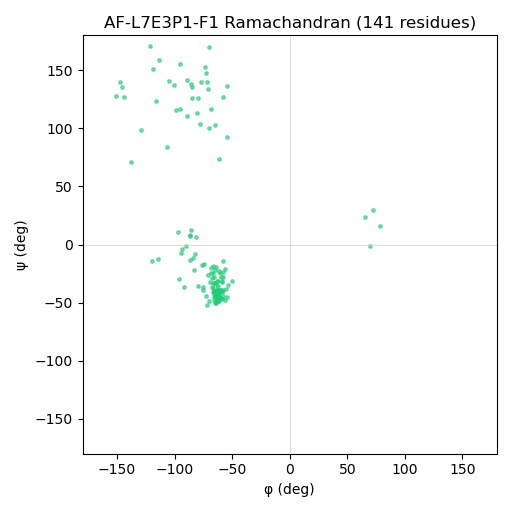 -18.401 1.00 94.38 123 GLU A CA 1
ATOM 1009 C C . GLU A 1 123 ? 17.953 -14.762 -19.743 1.00 94.38 123 GLU A C 1
ATOM 1011 O O . GLU A 1 123 ? 19.123 -14.399 -19.844 1.00 94.38 123 GLU A O 1
ATOM 1016 N N . LYS A 1 124 ? 17.069 -14.603 -20.740 1.00 91.31 124 LYS A N 1
ATOM 1017 C CA . LYS A 1 124 ? 17.440 -13.986 -22.023 1.00 91.31 124 LYS A CA 1
ATOM 1018 C C . LYS A 1 124 ? 17.860 -12.524 -21.886 1.00 91.31 124 LYS A C 1
ATOM 1020 O O . LYS A 1 124 ? 18.792 -12.093 -22.553 1.00 91.31 124 LYS A O 1
ATOM 1025 N N . LEU A 1 125 ? 17.172 -11.744 -21.052 1.00 91.00 125 LEU A N 1
ATOM 1026 C CA . LEU A 1 125 ? 17.513 -10.338 -20.845 1.00 91.00 125 LEU A CA 1
ATOM 1027 C C . LEU A 1 125 ? 18.900 -10.191 -20.211 1.00 91.00 125 LEU A C 1
ATOM 1029 O O . LEU A 1 125 ? 19.682 -9.363 -20.670 1.00 91.00 125 LEU A O 1
ATOM 1033 N N . ASP A 1 126 ? 19.220 -11.004 -19.204 1.00 91.94 126 ASP A N 1
ATOM 1034 C CA . ASP A 1 126 ? 20.543 -11.005 -18.573 1.00 91.94 126 ASP A CA 1
ATOM 1035 C C . ASP A 1 126 ? 21.646 -11.361 -19.580 1.00 91.94 126 ASP A C 1
ATOM 1037 O O . ASP A 1 126 ? 22.714 -10.748 -19.573 1.00 91.94 126 ASP A O 1
ATOM 1041 N N . GLU A 1 127 ? 21.384 -12.311 -20.480 1.00 89.94 127 GLU A N 1
ATOM 1042 C CA . GLU A 1 127 ? 22.290 -12.656 -21.578 1.00 89.94 127 GLU A CA 1
ATOM 1043 C C . GLU A 1 127 ? 22.494 -11.477 -22.541 1.00 89.94 127 GLU A C 1
ATOM 1045 O O . GLU A 1 127 ? 23.635 -11.099 -22.818 1.00 89.94 127 GLU A O 1
ATOM 1050 N N . TYR A 1 128 ? 21.417 -10.821 -22.983 1.00 88.62 128 TYR A N 1
ATOM 1051 C CA . TYR A 1 128 ? 21.521 -9.638 -23.843 1.00 88.62 128 TYR A CA 1
ATOM 1052 C C . TYR A 1 128 ? 22.252 -8.478 -23.171 1.00 88.62 128 TYR A C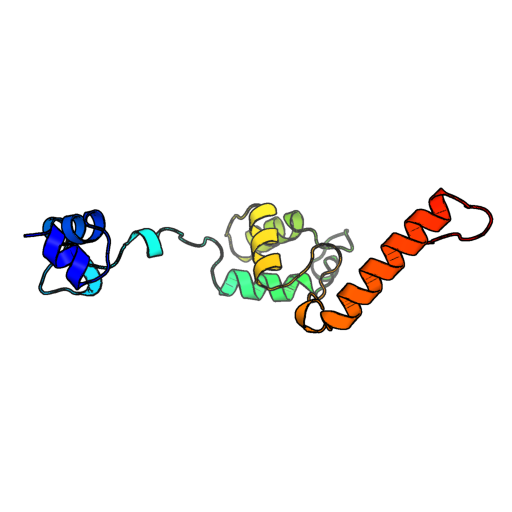 1
ATOM 1054 O O . TYR A 1 128 ? 23.020 -7.784 -23.831 1.00 88.62 128 TYR A O 1
ATOM 1062 N N . LEU A 1 129 ? 22.062 -8.275 -21.866 1.00 88.56 129 LEU A N 1
AT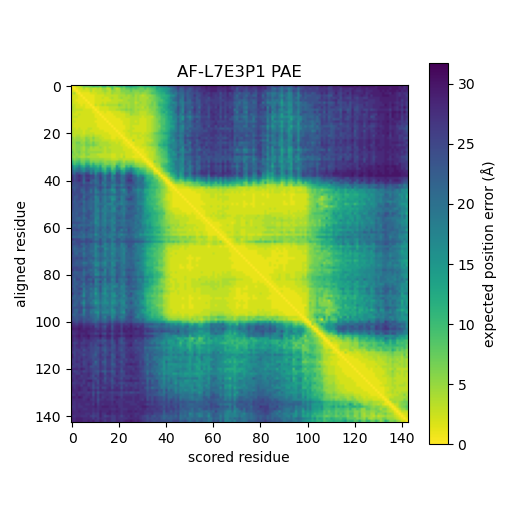OM 1063 C CA . LEU A 1 129 ? 22.780 -7.244 -21.117 1.00 88.56 129 LEU A CA 1
ATOM 1064 C C . LEU A 1 129 ? 24.278 -7.550 -21.007 1.00 88.56 129 LEU A C 1
ATOM 1066 O O . LEU A 1 129 ? 25.091 -6.628 -21.089 1.00 88.56 129 LEU A O 1
ATOM 1070 N N . ARG A 1 130 ? 24.662 -8.826 -20.868 1.00 88.25 130 ARG A N 1
ATOM 1071 C CA . ARG A 1 130 ? 26.076 -9.237 -20.942 1.00 88.25 130 ARG A CA 1
ATOM 1072 C C . ARG A 1 130 ? 26.655 -8.961 -22.326 1.00 88.25 130 ARG A C 1
ATOM 1074 O O . ARG A 1 130 ? 27.698 -8.321 -22.422 1.00 88.25 130 ARG A O 1
ATOM 1081 N N . LEU A 1 131 ? 25.949 -9.361 -23.382 1.00 87.00 131 LEU A N 1
ATOM 1082 C CA . LEU A 1 131 ? 26.388 -9.148 -24.763 1.00 87.00 131 LEU A CA 1
ATOM 1083 C C . LEU A 1 131 ? 26.494 -7.661 -25.121 1.00 87.00 131 LEU A C 1
ATOM 1085 O O . LEU A 1 131 ? 27.477 -7.257 -25.732 1.00 87.00 131 LEU A O 1
ATOM 1089 N N . ALA A 1 132 ? 25.539 -6.835 -24.692 1.00 86.81 132 ALA A N 1
ATOM 1090 C CA . ALA A 1 132 ? 25.589 -5.386 -24.885 1.00 86.81 132 ALA A CA 1
ATOM 1091 C C . ALA A 1 132 ? 26.789 -4.746 -24.166 1.00 86.81 132 ALA A C 1
ATOM 1093 O O . ALA A 1 132 ? 27.341 -3.757 -24.642 1.00 86.81 132 ALA A O 1
ATOM 1094 N N . LYS A 1 133 ? 27.227 -5.317 -23.035 1.00 83.25 133 LYS A N 1
ATOM 1095 C CA . LYS A 1 133 ? 28.417 -4.855 -22.309 1.00 83.25 133 LYS A CA 1
ATOM 1096 C C . LYS A 1 133 ? 29.722 -5.272 -22.993 1.00 83.25 133 LYS A C 1
ATOM 1098 O O . LYS A 1 133 ? 30.670 -4.494 -22.998 1.00 83.25 133 LYS A O 1
ATOM 1103 N N . GLU A 1 134 ? 29.783 -6.483 -23.544 1.00 86.38 134 GLU A N 1
ATOM 1104 C CA . GLU A 1 134 ? 30.979 -7.015 -24.216 1.00 86.38 134 GLU A CA 1
ATOM 1105 C C . GLU A 1 134 ? 31.140 -6.497 -25.651 1.00 86.38 134 GLU A C 1
ATOM 1107 O O . GLU A 1 134 ? 32.261 -6.275 -26.108 1.00 86.38 134 GLU A O 1
ATOM 1112 N N . LYS A 1 135 ? 30.030 -6.307 -26.371 1.00 85.00 135 LYS A N 1
ATOM 1113 C CA . LYS A 1 135 ? 29.991 -5.878 -27.776 1.00 85.00 135 LYS A CA 1
ATOM 1114 C C . LYS A 1 135 ? 28.885 -4.838 -27.999 1.00 85.00 135 LYS A C 1
ATOM 1116 O O . LYS A 1 135 ? 27.886 -5.134 -28.668 1.00 85.00 135 LYS A O 1
ATOM 1121 N N . PRO A 1 136 ? 29.069 -3.609 -27.491 1.00 79.44 136 PRO A N 1
ATOM 1122 C CA . PRO A 1 136 ? 28.062 -2.549 -27.572 1.00 79.44 136 PRO A CA 1
ATOM 1123 C C . PRO A 1 136 ? 27.696 -2.142 -29.008 1.00 79.44 136 PRO A C 1
ATOM 1125 O O . PRO A 1 136 ? 26.600 -1.644 -29.242 1.00 79.44 136 PRO A O 1
ATOM 1128 N N . GLU A 1 137 ? 28.573 -2.391 -29.984 1.00 81.06 137 GLU A N 1
ATOM 1129 C CA . GLU A 1 137 ? 28.300 -2.122 -31.405 1.00 81.06 137 GLU A CA 1
ATOM 1130 C C . GLU A 1 137 ? 27.365 -3.155 -32.053 1.00 81.06 137 GLU A C 1
ATOM 1132 O O . GLU A 1 137 ? 26.784 -2.897 -33.103 1.00 81.06 137 GLU A O 1
ATOM 1137 N N . SER A 1 138 ? 27.200 -4.326 -31.428 1.00 77.19 138 SER A N 1
ATOM 1138 C CA . SER A 1 138 ? 26.376 -5.418 -31.962 1.00 77.19 138 SER A CA 1
ATOM 1139 C C . SER A 1 138 ? 24.957 -5.446 -31.396 1.00 77.19 138 SER A C 1
ATOM 1141 O O . SER A 1 138 ? 24.036 -5.890 -32.080 1.00 77.19 138 SER A O 1
ATOM 1143 N N . ILE A 1 139 ? 24.768 -4.987 -30.153 1.00 81.06 139 ILE A N 1
ATOM 1144 C CA . ILE A 1 139 ? 23.479 -5.006 -29.455 1.00 81.06 139 ILE A CA 1
ATOM 1145 C C . ILE A 1 139 ? 23.350 -3.751 -28.594 1.00 81.06 139 ILE A C 1
ATOM 1147 O O . ILE A 1 139 ? 24.179 -3.497 -27.721 1.00 81.06 139 ILE A O 1
ATOM 1151 N N . GLN A 1 140 ? 22.246 -3.025 -28.780 1.00 74.56 140 GLN A N 1
ATOM 1152 C CA . GLN A 1 140 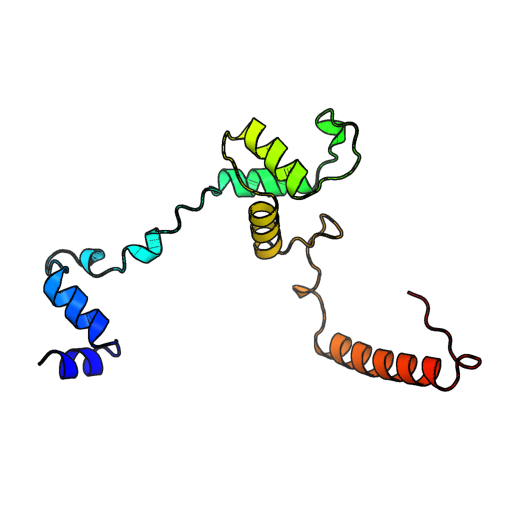? 21.819 -1.941 -27.900 1.00 74.56 140 GLN A CA 1
ATOM 1153 C C . GLN A 1 140 ? 20.482 -2.300 -27.250 1.00 74.56 140 GLN A C 1
ATOM 1155 O O . GLN A 1 140 ? 19.497 -2.578 -27.934 1.00 74.56 140 GLN A O 1
ATOM 1160 N N . VAL A 1 141 ? 20.457 -2.296 -25.917 1.00 77.00 141 VAL A N 1
ATOM 1161 C CA . VAL A 1 141 ? 19.250 -2.537 -25.116 1.00 77.00 141 VAL A CA 1
ATOM 1162 C C . VAL A 1 141 ? 18.689 -1.187 -24.674 1.00 77.00 141 VAL A C 1
ATOM 1164 O O . VAL A 1 141 ? 19.343 -0.461 -23.928 1.00 77.00 141 VAL A O 1
ATOM 1167 N N . TRP A 1 142 ? 17.483 -0.862 -25.138 1.00 66.00 142 TRP A N 1
ATOM 1168 C CA . TRP A 1 142 ? 16.763 0.366 -24.796 1.00 66.00 142 TRP A CA 1
ATOM 1169 C C . TRP A 1 142 ? 15.701 0.070 -23.728 1.00 66.00 142 TRP A C 1
ATOM 1171 O O . TRP A 1 142 ? 15.021 -0.955 -23.810 1.00 66.00 142 TRP A O 1
ATOM 1181 N N . PHE A 1 143 ? 15.585 0.947 -22.729 1.00 61.78 143 PHE A N 1
ATOM 1182 C CA . PHE A 1 143 ? 14.653 0.838 -21.599 1.00 61.78 143 PHE A CA 1
ATOM 1183 C C . PHE A 1 143 ? 13.584 1.926 -21.643 1.00 61.78 143 PHE A C 1
ATOM 1185 O O . PHE A 1 143 ? 13.922 3.054 -22.067 1.00 61.78 143 PHE A O 1
#

Mean predicted aligned error: 14.7 Å

Foldseek 3Di:
DLVVVCVVVVHDSVLSVCCVVQNDPVDPCSSDDCCVVVCPPLCDVVLLVVLLVVQPDACVVVVDPDRHDQLQNSQVVSCVVPVRHDHSVSSQVSCVVVQQDRVHSDHPCVVVDDPVVVVVVVVVVVVLVVCCVVPVVVHDDDD

Nearest PDB structures (foldseek):
  7vwv-assembly2_B  TM=5.949E-01  e=5.376E-01  African swine fever virus
  8vj1-assembly1_A  TM=4.404E-01  e=8.633E+00  Borreliella garinii

Organism: NCBI:txid1134457

InterPro domains:
  IPR009057 Homedomain-like superfamily [SSF46689] (5-97)
  IPR025959 Winged helix-turn helix domain [PF13592] (65-124)
  IPR047655 Transposase IS630-like [NF033545] (5-143)

Solvent-accessible surface area (backbone atoms only — not comparable to full-atom values): 8635 Å² total; per-residue (Å²): 114,64,62,62,51,13,64,72,72,72,50,52,56,68,57,51,53,47,36,75,75,66,35,45,95,91,37,76,71,51,61,53,69,66,68,77,66,65,66,76,58,80,67,43,71,67,54,51,52,52,51,64,54,54,60,72,52,61,38,50,84,75,74,40,94,50,85,65,84,43,44,52,56,48,23,54,52,42,23,72,77,67,70,48,85,56,53,29,68,57,47,44,53,52,38,46,75,73,40,37,41,94,91,44,83,43,74,55,60,68,88,78,50,58,66,68,62,52,49,56,50,50,56,52,49,54,51,50,54,50,46,28,70,77,39,56,91,80,38,82,88,85,133

Radius of gyration: 25.43 Å; Cα contacts (8 Å, |Δi|>4): 102; chains: 1; bounding box: 46×55×67 Å